Protein AF-A0A9X6AAD3-F1 (afdb_monomer)

Structure (mmCIF, N/CA/C/O backbone):
data_AF-A0A9X6AAD3-F1
#
_entry.id   AF-A0A9X6AAD3-F1
#
loop_
_atom_site.group_PDB
_atom_site.id
_atom_site.type_symbol
_atom_site.label_atom_id
_atom_site.label_alt_id
_atom_site.label_comp_id
_atom_site.label_asym_id
_atom_site.label_entity_id
_atom_site.label_seq_id
_atom_site.pdbx_PDB_ins_code
_atom_site.Cartn_x
_atom_site.Cartn_y
_atom_site.Cartn_z
_atom_site.occupancy
_atom_site.B_iso_or_equiv
_atom_site.auth_seq_id
_atom_site.auth_comp_id
_atom_site.auth_asym_id
_atom_site.auth_atom_id
_atom_site.pdbx_PDB_model_num
ATOM 1 N N . MET A 1 1 ? -8.087 5.108 -18.992 1.00 41.22 1 MET A N 1
ATOM 2 C CA . MET A 1 1 ? -6.747 5.575 -18.579 1.00 41.22 1 MET A CA 1
ATOM 3 C C . MET A 1 1 ? -6.701 5.493 -17.062 1.00 41.22 1 MET A C 1
ATOM 5 O O . MET A 1 1 ? -7.124 6.423 -16.392 1.00 41.22 1 MET A O 1
ATOM 9 N N . THR A 1 2 ? -6.346 4.326 -16.528 1.00 40.03 2 THR A N 1
ATOM 10 C CA . THR A 1 2 ? -6.252 4.103 -15.079 1.00 40.03 2 THR A CA 1
ATOM 11 C C . THR A 1 2 ? -4.918 4.676 -14.623 1.00 40.03 2 THR A C 1
ATOM 13 O O . THR A 1 2 ? -3.890 4.385 -15.228 1.00 40.03 2 THR A O 1
ATOM 16 N N . SER A 1 3 ? -4.936 5.582 -13.649 1.00 47.38 3 SER A N 1
ATOM 17 C CA . SER A 1 3 ? -3.729 6.252 -13.168 1.00 47.38 3 SER A CA 1
ATOM 18 C C . SER A 1 3 ? -2.703 5.211 -12.695 1.00 47.38 3 SER A C 1
ATOM 20 O O . SER A 1 3 ? -3.092 4.320 -11.938 1.00 47.38 3 SER A O 1
ATOM 22 N N . PRO A 1 4 ? -1.411 5.325 -13.066 1.00 56.25 4 PRO A N 1
ATOM 23 C CA . PRO A 1 4 ? -0.371 4.330 -12.757 1.00 56.25 4 PRO A CA 1
ATOM 24 C C . PRO A 1 4 ? -0.240 4.030 -11.255 1.00 56.25 4 PRO A C 1
ATOM 26 O O . PRO A 1 4 ? 0.210 2.962 -10.853 1.00 56.25 4 PRO A O 1
ATOM 29 N N . SER A 1 5 ? -0.683 4.958 -10.411 1.00 57.66 5 SER A N 1
ATOM 30 C CA . SER A 1 5 ? -0.728 4.832 -8.958 1.00 57.66 5 SER A CA 1
ATOM 31 C C . SER A 1 5 ? -1.719 3.769 -8.466 1.00 57.66 5 SER A C 1
ATOM 33 O O . SER A 1 5 ? -1.484 3.158 -7.429 1.00 57.66 5 SER A O 1
ATOM 35 N N . ARG A 1 6 ? -2.833 3.547 -9.179 1.00 60.38 6 ARG A N 1
ATOM 36 C CA . ARG A 1 6 ? -3.895 2.620 -8.754 1.00 60.38 6 ARG A CA 1
ATOM 37 C C . ARG A 1 6 ? -3.535 1.166 -9.056 1.00 60.38 6 ARG A C 1
ATOM 39 O O . ARG A 1 6 ? -3.820 0.305 -8.230 1.00 60.38 6 ARG A O 1
ATOM 46 N N . ASP A 1 7 ? -2.856 0.927 -10.176 1.00 69.94 7 ASP A N 1
ATOM 47 C CA . ASP A 1 7 ? -2.277 -0.376 -10.521 1.00 69.94 7 ASP A CA 1
ATOM 48 C C . ASP A 1 7 ? -1.239 -0.815 -9.478 1.00 69.94 7 ASP A C 1
ATOM 50 O O . ASP A 1 7 ? -1.322 -1.917 -8.942 1.00 69.94 7 ASP A O 1
ATOM 54 N N . ARG A 1 8 ? -0.350 0.093 -9.057 1.00 76.12 8 ARG A N 1
ATOM 55 C CA . ARG A 1 8 ? 0.681 -0.227 -8.056 1.00 76.12 8 ARG A CA 1
ATOM 56 C C . ARG A 1 8 ? 0.121 -0.575 -6.676 1.00 76.12 8 ARG A C 1
ATOM 58 O O . ARG A 1 8 ? 0.684 -1.422 -5.994 1.00 76.12 8 ARG A O 1
ATOM 65 N N . VAL A 1 9 ? -0.991 0.029 -6.254 1.00 77.94 9 VAL A N 1
ATOM 66 C CA . VAL A 1 9 ? -1.654 -0.340 -4.986 1.00 77.94 9 VAL A CA 1
ATOM 67 C C . VAL A 1 9 ? -2.225 -1.761 -5.050 1.00 77.94 9 VAL A C 1
ATOM 69 O O . VAL A 1 9 ? -2.185 -2.485 -4.053 1.00 77.94 9 VAL A O 1
ATOM 72 N N . ALA A 1 10 ? -2.732 -2.184 -6.211 1.00 81.06 10 ALA A N 1
ATOM 73 C CA . ALA A 1 10 ? -3.182 -3.559 -6.408 1.00 81.06 10 ALA A CA 1
ATOM 74 C C . ALA A 1 10 ? -2.001 -4.547 -6.371 1.00 81.06 10 ALA A C 1
ATOM 76 O O . ALA A 1 10 ? -2.111 -5.584 -5.716 1.00 81.06 10 ALA A O 1
ATOM 77 N N . ASP A 1 11 ? -0.858 -4.188 -6.967 1.00 83.75 11 ASP A N 1
ATOM 78 C CA . ASP A 1 11 ? 0.378 -4.982 -6.889 1.00 83.75 11 ASP A CA 1
ATOM 79 C C . ASP A 1 11 ? 0.868 -5.140 -5.442 1.00 83.75 11 ASP A C 1
ATOM 81 O O . ASP A 1 11 ? 1.188 -6.251 -5.020 1.00 83.75 11 ASP A O 1
ATOM 85 N N . VAL A 1 12 ? 0.868 -4.054 -4.652 1.00 83.38 12 VAL A N 1
ATOM 86 C CA . VAL A 1 12 ? 1.218 -4.089 -3.218 1.00 83.38 12 VAL A CA 1
ATOM 87 C C . VAL A 1 12 ? 0.339 -5.100 -2.488 1.00 83.38 12 VAL A C 1
ATOM 89 O O . VAL A 1 12 ? 0.852 -5.972 -1.788 1.00 83.38 12 VAL A O 1
ATOM 92 N N . ARG A 1 13 ? -0.984 -5.024 -2.687 1.00 83.81 13 ARG A N 1
ATOM 93 C CA . ARG A 1 13 ? -1.927 -5.955 -2.055 1.00 83.81 13 ARG A CA 1
ATOM 94 C C . ARG A 1 13 ? -1.660 -7.397 -2.458 1.00 83.81 13 ARG A C 1
ATOM 96 O O . ARG A 1 13 ? -1.633 -8.270 -1.596 1.00 83.81 13 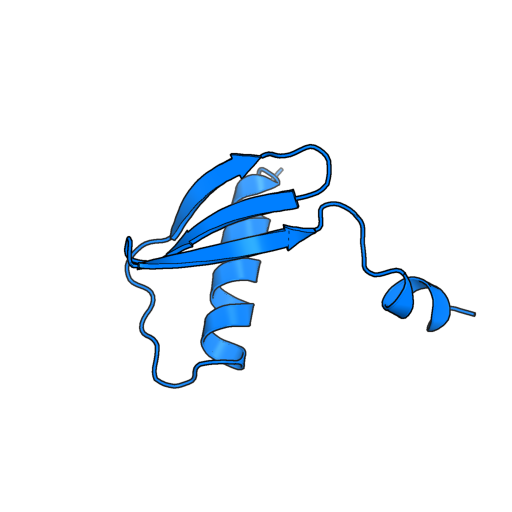ARG A O 1
ATOM 103 N N . SER A 1 14 ? -1.425 -7.640 -3.744 1.00 85.44 14 SER A N 1
ATOM 104 C CA . SER A 1 14 ? -1.156 -8.985 -4.247 1.00 85.44 14 SER A CA 1
ATOM 105 C C . SER A 1 14 ? 0.129 -9.569 -3.658 1.00 85.44 14 SER A C 1
ATOM 107 O O . SER A 1 14 ? 0.130 -10.726 -3.243 1.00 85.44 14 SER A O 1
ATOM 109 N N . VAL A 1 15 ? 1.216 -8.791 -3.590 1.00 85.38 15 VAL A N 1
ATOM 110 C CA . VAL A 1 15 ? 2.499 -9.248 -3.031 1.00 85.38 15 VAL A CA 1
ATOM 111 C C . VAL A 1 15 ? 2.366 -9.590 -1.552 1.00 85.38 15 VAL A C 1
ATOM 113 O O . VAL A 1 15 ? 2.830 -10.656 -1.146 1.00 85.38 15 VAL A O 1
ATOM 116 N N . VAL A 1 16 ? 1.703 -8.729 -0.777 1.00 84.56 16 VAL A N 1
ATOM 117 C CA . VAL A 1 16 ? 1.507 -8.935 0.663 1.00 84.56 16 VAL A CA 1
ATOM 118 C C . VAL A 1 16 ? 0.642 -10.169 0.922 1.00 84.56 16 VAL A C 1
ATOM 120 O O . VAL A 1 16 ? 1.073 -11.032 1.672 1.00 84.56 16 VAL A O 1
ATOM 123 N N . VAL A 1 17 ? -0.494 -10.338 0.234 1.00 85.38 17 VAL A N 1
ATOM 124 C CA . VAL A 1 17 ? -1.344 -11.540 0.390 1.00 85.38 17 VAL A CA 1
ATOM 125 C C . VAL A 1 17 ? -0.625 -12.820 -0.058 1.00 85.38 17 VAL A C 1
ATOM 127 O O . VAL A 1 17 ? -0.820 -13.878 0.532 1.00 85.38 17 VAL A O 1
ATOM 130 N N . THR A 1 18 ? 0.227 -12.738 -1.085 1.00 85.81 18 THR A N 1
ATOM 131 C CA . THR A 1 18 ? 0.975 -13.904 -1.592 1.00 85.81 18 THR A CA 1
ATOM 132 C C . THR A 1 18 ? 2.052 -14.367 -0.612 1.00 85.81 18 THR A C 1
ATOM 134 O O . THR A 1 18 ? 2.263 -15.567 -0.459 1.00 85.81 18 THR A O 1
ATOM 137 N N . HIS A 1 19 ? 2.754 -13.431 0.032 1.00 83.38 19 HIS A N 1
ATOM 138 C CA . HIS A 1 19 ? 3.889 -13.750 0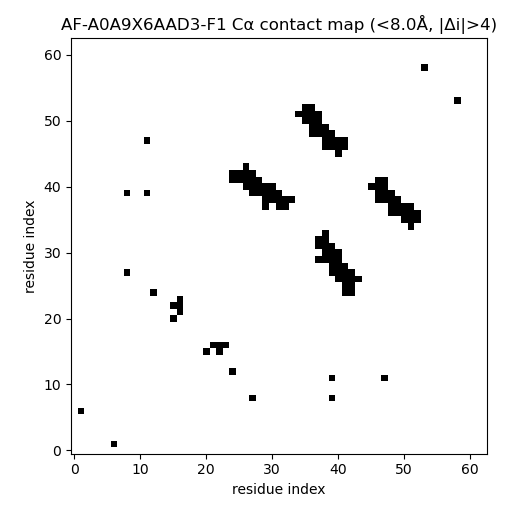.906 1.00 83.38 19 HIS A CA 1
ATOM 139 C C . HIS A 1 19 ? 3.511 -13.803 2.392 1.00 83.38 19 HIS A C 1
ATOM 141 O O . HIS A 1 19 ? 4.245 -14.394 3.181 1.00 83.38 19 HIS A O 1
ATOM 147 N N . MET A 1 20 ? 2.377 -13.217 2.781 1.00 82.75 20 MET A N 1
ATOM 148 C CA . MET A 1 20 ? 1.859 -13.198 4.147 1.00 82.75 20 MET A CA 1
ATOM 149 C C . MET A 1 20 ? 0.367 -13.547 4.144 1.00 82.75 20 MET A C 1
ATOM 151 O O . MET A 1 20 ? -0.501 -12.677 4.149 1.00 82.75 20 MET A O 1
ATOM 155 N N . LEU A 1 21 ? 0.086 -14.851 4.152 1.00 76.62 21 LEU A N 1
ATOM 156 C CA . LEU A 1 21 ? -1.265 -15.422 4.064 1.00 76.62 21 LEU A CA 1
ATOM 157 C C . LEU A 1 21 ? -2.210 -14.987 5.201 1.00 76.62 21 LEU A C 1
ATOM 159 O O . LEU A 1 21 ? -3.417 -14.935 4.985 1.00 76.62 21 LEU A O 1
ATOM 163 N N . ASP A 1 22 ? -1.673 -14.630 6.372 1.00 84.25 22 ASP A N 1
ATOM 164 C CA . ASP A 1 22 ? -2.442 -14.179 7.544 1.00 84.25 22 ASP A CA 1
ATOM 165 C C . ASP A 1 22 ? -2.448 -12.648 7.730 1.00 84.25 22 ASP A C 1
ATOM 167 O O . ASP A 1 22 ? -2.974 -12.139 8.721 1.00 84.25 22 ASP A O 1
ATOM 171 N N . TYR A 1 23 ? -1.856 -11.885 6.803 1.00 82.38 23 TYR A N 1
ATOM 172 C CA . TYR A 1 23 ? -1.785 -10.430 6.925 1.00 82.38 23 TYR A CA 1
ATOM 173 C C . TYR A 1 23 ? -2.974 -9.758 6.236 1.00 82.38 23 TYR A C 1
ATOM 175 O O . TYR A 1 23 ? -3.051 -9.672 5.008 1.00 82.38 23 TYR A O 1
ATOM 183 N N . GLN A 1 24 ? -3.912 -9.254 7.038 1.00 83.44 24 GLN A N 1
ATOM 184 C CA . GLN A 1 24 ? -5.072 -8.529 6.531 1.00 83.44 24 GLN A CA 1
ATOM 185 C C . GLN A 1 24 ? -4.692 -7.091 6.171 1.00 83.44 24 GLN A C 1
ATOM 187 O O . GLN A 1 24 ? -4.114 -6.370 6.978 1.00 83.44 24 GLN A O 1
ATOM 192 N N . ILE A 1 25 ? -5.022 -6.662 4.954 1.00 85.00 25 ILE A N 1
ATOM 193 C CA . ILE A 1 25 ? -4.709 -5.320 4.457 1.00 85.00 25 ILE A CA 1
ATOM 194 C C . ILE A 1 25 ? -5.945 -4.426 4.580 1.00 85.00 25 ILE A C 1
ATOM 196 O O . ILE A 1 25 ? -6.865 -4.525 3.767 1.00 85.00 25 ILE A O 1
ATOM 200 N N . ASP A 1 26 ? -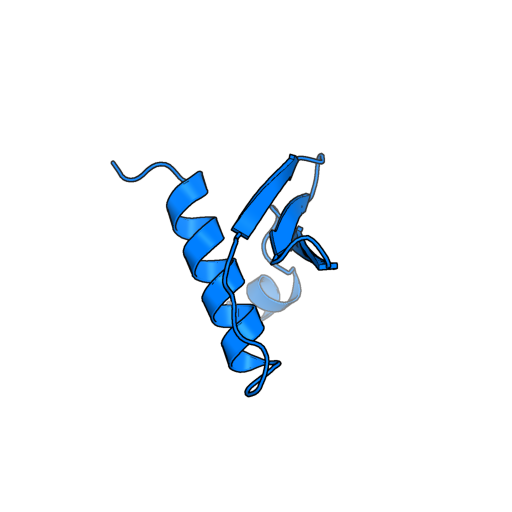5.932 -3.519 5.548 1.00 86.38 26 ASP A N 1
ATOM 201 C CA . ASP A 1 26 ? -6.987 -2.537 5.803 1.00 86.38 26 ASP A CA 1
ATOM 202 C C . ASP A 1 26 ? -6.732 -1.222 5.050 1.00 86.38 26 ASP A C 1
ATOM 204 O O . ASP A 1 26 ? -7.624 -0.688 4.386 1.00 86.38 26 ASP A O 1
ATOM 208 N N . SER A 1 27 ? -5.493 -0.724 5.067 1.00 84.81 27 SER A N 1
ATOM 209 C CA . SER A 1 27 ? -5.116 0.530 4.404 1.00 84.81 27 SER A CA 1
ATOM 210 C C . SER A 1 27 ? -3.831 0.375 3.603 1.00 84.81 27 SER A C 1
ATOM 212 O O . SER A 1 27 ? -2.898 -0.286 4.046 1.00 84.81 27 SER A O 1
ATOM 214 N N . VAL A 1 28 ? -3.780 0.995 2.421 1.00 87.31 28 VAL A N 1
ATOM 215 C CA . VAL A 1 28 ? -2.557 1.129 1.619 1.00 87.31 28 VAL A CA 1
ATOM 216 C C . VAL A 1 28 ? -2.454 2.572 1.156 1.00 87.31 28 VAL A C 1
ATOM 218 O O . VAL A 1 28 ? -3.319 3.047 0.415 1.00 87.31 28 VAL A O 1
ATOM 221 N N . VAL A 1 29 ? -1.394 3.256 1.567 1.00 86.38 29 VAL A N 1
ATOM 222 C CA . VAL A 1 29 ? -1.160 4.673 1.277 1.00 86.38 29 VAL A CA 1
ATOM 223 C C . VAL A 1 29 ? 0.220 4.858 0.647 1.00 86.38 29 VAL A C 1
ATOM 225 O O . VAL A 1 29 ? 1.201 4.316 1.150 1.00 86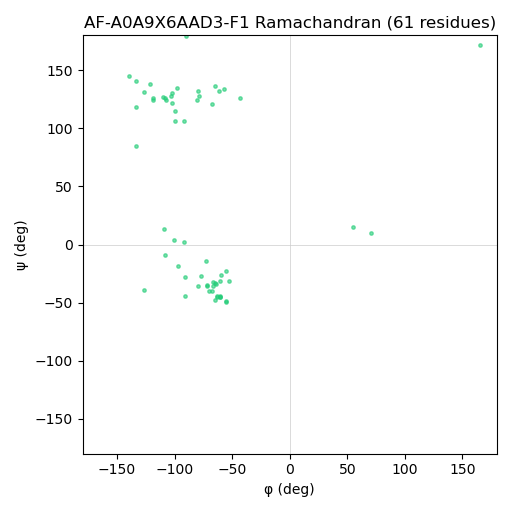.38 29 VAL A O 1
ATOM 228 N N . PRO A 1 30 ? 0.339 5.595 -0.471 1.00 86.62 30 PRO A N 1
ATOM 229 C CA . PRO A 1 30 ? 1.644 5.951 -1.013 1.00 86.62 30 PRO A CA 1
ATOM 230 C C . PRO A 1 30 ? 2.336 6.910 -0.043 1.00 86.62 30 PRO A C 1
ATOM 232 O O . PRO A 1 30 ? 1.816 7.985 0.248 1.00 86.62 30 PRO A O 1
ATOM 235 N N . LEU A 1 31 ? 3.506 6.515 0.452 1.00 86.75 31 LEU A N 1
ATOM 236 C CA . LEU A 1 31 ? 4.271 7.296 1.423 1.00 86.75 31 LEU A CA 1
ATOM 237 C C . LEU A 1 31 ? 5.259 8.243 0.730 1.00 86.75 31 LEU A C 1
ATOM 239 O O . LEU A 1 31 ? 5.584 9.307 1.247 1.00 86.75 31 LEU A O 1
ATOM 243 N N . GLY A 1 32 ? 5.715 7.877 -0.469 1.00 83.25 32 GLY A N 1
ATOM 244 C CA . GLY A 1 32 ? 6.564 8.734 -1.283 1.00 83.25 32 GLY A CA 1
ATOM 245 C C . GLY A 1 32 ? 7.239 7.994 -2.426 1.00 83.25 32 GLY A C 1
ATOM 246 O O . GLY A 1 32 ? 7.201 6.766 -2.524 1.00 83.25 32 GLY A O 1
ATOM 247 N N . GLU A 1 33 ? 7.885 8.760 -3.295 1.00 84.44 33 GLU A N 1
ATOM 248 C CA . GLU A 1 33 ? 8.684 8.231 -4.388 1.00 84.44 33 GLU A CA 1
ATOM 249 C C . GLU A 1 33 ? 10.142 8.677 -4.254 1.00 84.44 33 GLU A C 1
ATOM 251 O O . GLU A 1 33 ? 10.444 9.858 -4.113 1.00 84.44 33 GLU A O 1
ATOM 256 N N . GLY A 1 34 ? 11.055 7.712 -4.273 1.00 80.94 34 GLY A N 1
ATOM 257 C CA . GLY A 1 34 ? 12.474 7.943 -4.508 1.00 80.94 34 GLY A CA 1
ATOM 258 C C . GLY A 1 34 ? 12.804 7.855 -5.999 1.00 80.94 34 GLY A C 1
ATOM 259 O O . GLY A 1 34 ? 11.934 7.564 -6.827 1.00 80.94 34 GLY A O 1
ATOM 260 N N . LEU A 1 35 ? 14.078 8.064 -6.340 1.00 76.44 35 LEU A N 1
ATOM 261 C CA . LEU A 1 35 ? 14.581 7.913 -7.712 1.00 76.44 35 LEU A CA 1
ATOM 262 C C . LEU A 1 35 ? 14.268 6.524 -8.278 1.00 76.44 35 LEU A C 1
ATOM 264 O O . LEU A 1 35 ? 13.656 6.419 -9.337 1.00 76.44 35 LEU A O 1
ATOM 268 N N . ASP A 1 36 ? 14.577 5.484 -7.508 1.00 76.31 36 ASP A N 1
ATOM 269 C CA . ASP A 1 36 ? 14.513 4.102 -7.996 1.00 76.31 36 ASP A CA 1
ATOM 270 C C . ASP A 1 36 ? 13.349 3.310 -7.403 1.00 76.31 36 ASP A C 1
ATOM 272 O O . ASP A 1 36 ? 13.090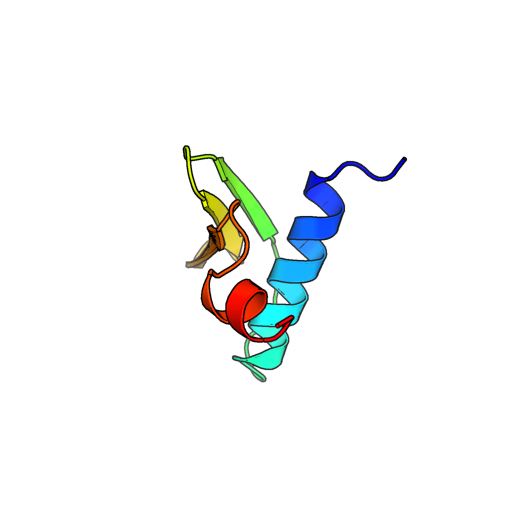 2.186 -7.815 1.00 76.31 36 ASP A O 1
ATOM 276 N N . ASN A 1 37 ? 12.649 3.859 -6.408 1.00 81.69 37 ASN A N 1
ATOM 277 C CA . ASN A 1 37 ? 11.662 3.116 -5.628 1.00 81.69 37 ASN A CA 1
ATOM 278 C C . ASN A 1 37 ? 10.410 3.941 -5.330 1.00 81.69 37 ASN A C 1
ATOM 280 O O . ASN A 1 37 ? 10.487 5.133 -5.058 1.00 81.69 37 ASN A O 1
ATOM 284 N N . LEU A 1 38 ? 9.260 3.280 -5.304 1.00 86.00 38 LEU A N 1
ATOM 285 C CA . LEU A 1 38 ? 7.998 3.781 -4.769 1.00 86.00 38 LEU A CA 1
ATOM 286 C C . LEU A 1 38 ? 7.773 3.143 -3.399 1.00 86.00 38 LEU A C 1
ATOM 288 O O . LEU A 1 38 ? 7.854 1.922 -3.275 1.00 86.00 38 LEU A O 1
ATOM 292 N N . ALA A 1 39 ? 7.511 3.952 -2.379 1.00 88.38 39 ALA A N 1
ATOM 293 C CA . ALA A 1 39 ? 7.220 3.486 -1.033 1.00 88.38 39 ALA A CA 1
ATOM 294 C C . ALA A 1 39 ? 5.716 3.562 -0.761 1.00 88.38 39 ALA A C 1
ATOM 296 O O . ALA A 1 39 ? 5.080 4.600 -0.962 1.00 88.38 39 ALA A O 1
ATOM 297 N N . TYR A 1 40 ? 5.171 2.459 -0.264 1.00 88.81 40 TYR A N 1
ATOM 298 C CA . TYR A 1 40 ? 3.798 2.334 0.192 1.00 88.81 40 TYR A CA 1
ATOM 299 C C . TYR A 1 40 ? 3.803 1.917 1.651 1.00 88.81 40 TYR A C 1
ATOM 301 O O . TYR A 1 40 ? 4.569 1.049 2.056 1.00 88.81 40 TYR A O 1
ATOM 309 N N . GLU A 1 41 ? 2.931 2.527 2.426 1.00 90.19 41 GLU A N 1
ATOM 310 C CA . GLU A 1 41 ? 2.619 2.109 3.777 1.00 90.19 41 GLU A CA 1
ATOM 311 C C . GLU A 1 41 ? 1.350 1.265 3.751 1.00 90.19 41 GLU A C 1
ATOM 313 O O . GLU A 1 41 ? 0.370 1.604 3.085 1.00 90.19 41 GLU A O 1
ATOM 318 N N . VAL A 1 42 ? 1.383 0.152 4.471 1.00 89.25 42 VAL A N 1
ATOM 319 C CA . VAL A 1 42 ? 0.279 -0.778 4.643 1.00 89.25 42 VAL A CA 1
ATOM 320 C C . VAL A 1 42 ? -0.060 -0.820 6.128 1.00 89.25 42 VAL A C 1
ATOM 322 O O . VAL A 1 42 ? 0.812 -1.050 6.967 1.00 89.25 42 VAL A O 1
ATOM 325 N N . ASN A 1 43 ? -1.324 -0.553 6.451 1.00 88.56 43 ASN A N 1
ATOM 326 C CA . ASN A 1 43 ? -1.875 -0.530 7.812 1.00 88.56 43 ASN A CA 1
ATOM 327 C C . ASN A 1 43 ? -1.161 0.396 8.815 1.00 88.56 43 ASN A C 1
ATOM 329 O O . ASN A 1 43 ? -1.370 0.251 10.015 1.00 88.56 43 ASN A O 1
ATOM 333 N N . GLY A 1 44 ? -0.320 1.331 8.362 1.00 87.12 44 GLY A N 1
ATOM 334 C CA . GLY A 1 44 ? 0.503 2.141 9.269 1.00 87.12 44 GLY A CA 1
ATOM 335 C C . GLY A 1 44 ? 1.633 1.366 9.956 1.00 87.12 44 GLY A C 1
ATOM 336 O O . GLY A 1 44 ? 2.247 1.886 10.882 1.00 87.12 44 GLY A O 1
ATOM 337 N N . GLU A 1 45 ? 1.898 0.127 9.533 1.00 87.69 45 GLU A N 1
ATOM 338 C CA . GLU A 1 45 ? 2.831 -0.786 10.205 1.00 87.69 45 GLU A CA 1
ATOM 339 C C . GLU A 1 45 ? 3.891 -1.341 9.246 1.00 87.69 45 GLU A C 1
ATOM 341 O O . GLU A 1 45 ? 5.065 -1.451 9.601 1.00 87.69 45 GLU A O 1
ATOM 346 N N . LEU A 1 46 ? 3.502 -1.659 8.009 1.00 86.81 46 LEU A N 1
ATOM 347 C CA . LEU A 1 46 ? 4.370 -2.295 7.024 1.00 86.81 46 LEU A CA 1
ATOM 348 C C . LEU A 1 46 ? 4.723 -1.317 5.901 1.00 86.81 46 LEU A C 1
ATOM 350 O O . LEU A 1 46 ? 3.844 -0.774 5.239 1.00 86.81 46 LEU A O 1
ATOM 354 N N . ILE A 1 47 ? 6.015 -1.143 5.624 1.00 86.81 47 ILE A N 1
ATOM 355 C CA . ILE A 1 47 ? 6.480 -0.362 4.472 1.00 86.81 47 ILE A CA 1
ATOM 356 C C . ILE A 1 47 ? 6.858 -1.307 3.331 1.00 86.81 47 ILE A C 1
ATOM 358 O O . ILE A 1 47 ? 7.829 -2.057 3.421 1.00 86.81 47 ILE A O 1
ATOM 362 N N . VAL A 1 48 ? 6.117 -1.232 2.228 1.00 84.88 48 VAL A N 1
ATOM 363 C CA . VAL A 1 48 ? 6.374 -1.985 0.999 1.00 84.88 48 VAL A CA 1
ATOM 364 C C . VAL A 1 48 ? 7.019 -1.066 -0.029 1.00 84.88 48 VAL A C 1
ATOM 366 O O . VAL A 1 48 ? 6.455 -0.045 -0.424 1.00 84.88 48 VAL A O 1
ATOM 369 N N . ARG A 1 49 ? 8.215 -1.435 -0.485 1.00 85.94 49 ARG A N 1
ATOM 370 C CA . ARG A 1 49 ? 8.957 -0.686 -1.502 1.00 85.94 49 ARG A CA 1
ATOM 371 C C . ARG A 1 49 ? 8.951 -1.446 -2.817 1.00 85.94 49 ARG A C 1
ATOM 373 O O . ARG A 1 49 ? 9.366 -2.597 -2.866 1.00 85.94 49 ARG A O 1
ATOM 380 N N . PHE A 1 50 ? 8.513 -0.774 -3.872 1.00 79.81 50 PHE A N 1
ATOM 381 C CA . PHE A 1 50 ? 8.560 -1.284 -5.235 1.00 79.81 50 PHE A CA 1
ATOM 382 C C . PHE A 1 50 ? 9.635 -0.565 -6.027 1.00 79.81 50 PHE A C 1
ATOM 384 O O . PHE A 1 50 ? 9.574 0.656 -6.178 1.00 79.81 50 PHE A O 1
ATOM 391 N N . SER A 1 51 ? 10.562 -1.322 -6.602 1.00 79.81 51 SER A N 1
ATOM 392 C CA . SER A 1 51 ? 11.493 -0.785 -7.587 1.00 79.81 51 SER A CA 1
ATOM 393 C C . SER A 1 51 ? 10.723 -0.264 -8.807 1.00 79.81 51 SER A C 1
ATOM 395 O O . SER A 1 51 ? 9.810 -0.913 -9.335 1.00 79.81 51 SER A O 1
ATOM 397 N N . LYS A 1 52 ? 11.066 0.951 -9.236 1.00 74.06 52 LYS A N 1
ATOM 398 C CA . LYS A 1 52 ? 10.587 1.566 -10.480 1.00 74.06 52 LYS A CA 1
ATOM 399 C C . LYS A 1 52 ? 1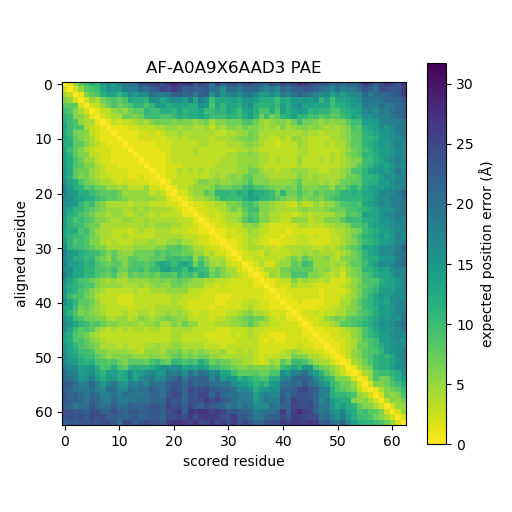1.233 0.891 -11.685 1.00 74.06 52 LYS A C 1
ATOM 401 O O . LYS A 1 52 ? 10.576 0.712 -12.708 1.00 74.06 52 LYS A O 1
ATOM 406 N N . GLU A 1 53 ? 12.487 0.479 -11.536 1.00 71.56 53 GLU A N 1
ATOM 407 C CA . GLU A 1 53 ? 13.169 -0.354 -12.512 1.00 71.56 53 GLU A CA 1
ATOM 408 C C . GLU A 1 53 ? 12.748 -1.822 -12.345 1.00 71.56 53 GLU A C 1
ATOM 410 O O . GLU A 1 53 ? 12.718 -2.331 -11.221 1.00 71.56 53 GLU A O 1
ATOM 415 N N . PRO A 1 54 ? 12.398 -2.520 -13.438 1.00 61.88 54 PRO A N 1
ATOM 416 C CA . PRO A 1 54 ? 12.161 -3.953 -13.381 1.00 61.88 54 PRO A CA 1
ATOM 417 C C . PRO A 1 54 ? 13.463 -4.672 -13.016 1.00 61.88 54 PRO A C 1
ATOM 419 O O . PRO A 1 54 ? 14.512 -4.370 -13.587 1.00 61.88 54 PRO A O 1
ATOM 422 N N . ASP A 1 55 ? 13.380 -5.646 -12.106 1.00 58.34 55 ASP A N 1
ATOM 423 C CA . ASP A 1 55 ? 14.505 -6.495 -11.716 1.00 58.34 55 ASP A CA 1
ATOM 424 C C . ASP A 1 55 ? 15.323 -6.950 -12.932 1.00 58.34 55 ASP A C 1
ATOM 426 O O . ASP A 1 55 ? 14.796 -7.557 -13.873 1.00 58.34 55 ASP A O 1
ATOM 430 N N . LEU A 1 56 ? 16.636 -6.706 -12.890 1.00 52.34 56 LEU A N 1
ATOM 431 C CA . LEU A 1 56 ? 17.589 -7.186 -13.897 1.00 52.34 56 LEU A CA 1
ATOM 432 C C . LEU A 1 56 ? 17.476 -8.708 -14.108 1.00 52.34 56 LEU A C 1
ATOM 434 O O . LEU A 1 56 ? 17.620 -9.182 -15.235 1.00 52.34 56 LEU A O 1
ATOM 438 N N . ALA A 1 57 ? 17.107 -9.462 -13.065 1.00 54.62 57 ALA A N 1
ATOM 439 C CA . ALA A 1 57 ? 16.827 -10.898 -13.142 1.00 54.62 57 ALA A CA 1
ATOM 440 C C . ALA A 1 57 ? 15.659 -11.245 -14.093 1.00 54.62 57 ALA A C 1
ATOM 442 O O . ALA A 1 57 ? 15.688 -12.272 -14.775 1.00 54.62 57 ALA A O 1
ATOM 443 N N . ARG A 1 58 ? 14.660 -10.361 -14.221 1.00 51.97 58 ARG A N 1
ATOM 444 C CA . ARG A 1 58 ? 13.543 -10.526 -15.165 1.00 51.97 58 ARG A CA 1
ATOM 445 C C . ARG A 1 58 ? 13.949 -10.196 -16.605 1.00 51.97 58 ARG A C 1
ATOM 447 O O . ARG A 1 58 ? 13.386 -10.775 -17.528 1.00 51.97 58 ARG A O 1
ATOM 454 N N . ARG A 1 59 ? 14.954 -9.329 -16.816 1.00 50.34 59 ARG A N 1
ATOM 455 C CA . ARG A 1 59 ? 15.537 -9.072 -18.152 1.00 50.34 59 ARG A CA 1
ATOM 456 C C . ARG A 1 59 ? 16.382 -10.245 -18.650 1.00 50.34 59 ARG A C 1
ATOM 458 O O . ARG A 1 59 ? 16.343 -10.542 -19.836 1.00 50.34 59 ARG A O 1
ATOM 465 N N . ALA A 1 60 ? 17.100 -10.928 -17.758 1.00 49.78 60 ALA A N 1
ATOM 466 C CA . ALA A 1 60 ? 17.932 -12.083 -18.109 1.00 49.78 60 ALA A CA 1
ATOM 467 C C . ALA A 1 60 ? 17.129 -13.355 -18.447 1.00 49.78 6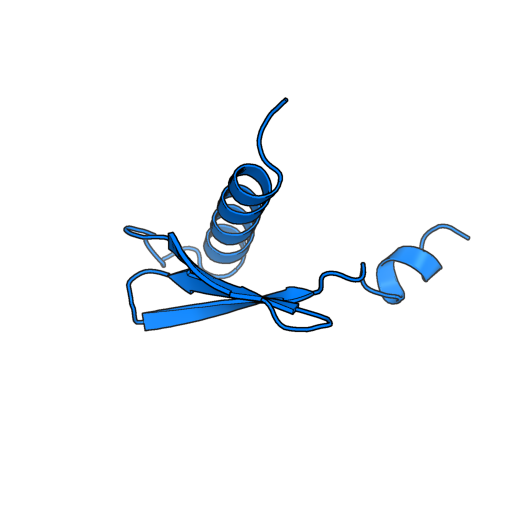0 ALA A C 1
ATOM 469 O O . ALA A 1 60 ? 17.684 -14.285 -19.010 1.00 49.78 60 ALA A O 1
ATOM 470 N N . SER A 1 61 ? 15.831 -13.397 -18.128 1.00 48.16 61 SER A N 1
ATOM 471 C CA . SER A 1 61 ? 14.940 -14.522 -18.466 1.00 48.16 61 SER A CA 1
ATOM 472 C C . SER A 1 61 ? 14.218 -14.346 -19.814 1.00 48.16 61 SER A C 1
ATOM 474 O O . SER A 1 61 ? 13.372 -15.161 -20.169 1.00 48.16 61 SER A O 1
ATOM 476 N N . LEU A 1 62 ? 14.502 -13.255 -20.537 1.00 51.88 62 LEU A N 1
ATOM 477 C CA . LEU A 1 62 ? 13.940 -12.928 -21.855 1.00 51.88 62 LEU A CA 1
ATOM 478 C C . LEU A 1 62 ? 14.973 -13.064 -22.992 1.00 51.88 62 LEU A C 1
ATOM 480 O O . LEU A 1 62 ? 14.718 -12.568 -24.090 1.00 51.88 62 LEU A O 1
ATOM 484 N N . VAL A 1 63 ? 16.127 -13.697 -22.735 1.00 47.94 63 VAL A N 1
ATOM 485 C CA . VAL A 1 63 ? 17.166 -13.993 -23.741 1.00 47.94 63 VAL A CA 1
ATOM 486 C C . VAL A 1 63 ? 17.227 -15.480 -24.055 1.00 47.94 63 VAL A C 1
ATOM 488 O O . VAL A 1 63 ? 17.079 -16.283 -23.107 1.00 47.94 63 VAL A O 1
#

Foldseek 3Di:
DPPPVVVVQVVVVVVCCVVPVPDDFDDWAFPDDDPFWTWIDTPVPDIDIDGPDDPPVVVVVVD

Radius of gyration: 12.97 Å; Cα contacts (8 Å, |Δi|>4): 65; chains: 1; bounding box: 25×24×34 Å

pLDDT: mean 75.36, std 14.58, range [40.03, 90.19]

Mean predicted aligned error: 8.9 Å

Nearest PDB structures (foldseek):
  3tdv-assembly2_B  TM=9.081E-01  e=3.158E-03  Enterococcus gallinarum
  3tdw-assembly1_A  TM=9.115E-01  e=3.365E-03  Enterococcus gallinarum
  4ork-assembly4_D  TM=6.870E-01  e=4.336E-03  Staphylococcus aureus
  6ch4-assembly3_C  TM=7.135E-01  e=1.122E-0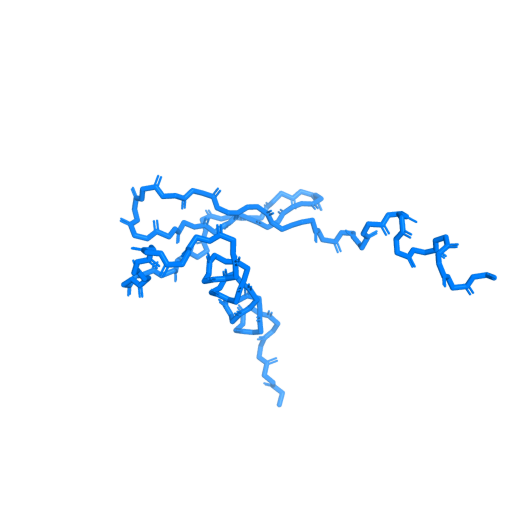2  Staphylococcus aureus
  6cgd-assembly3_C  TM=6.840E-01  e=1.196E-02  Staphylococcus aureus

Sequence (63 aa):
MTSPSRDRVADVRSVVVTHMLDYQIDSVVPLGEGLDNLAYEVNGELIVRFSKEPDLARRASLV

Solvent-accessible surface area (backbone atoms only — not comparable to full-atom values): 3983 Å² total; per-residue (Å²): 137,80,60,76,69,60,57,50,52,52,52,53,51,51,52,45,46,72,78,33,82,86,58,82,83,85,42,78,43,82,73,49,73,57,96,56,32,39,34,30,33,34,68,89,77,44,77,4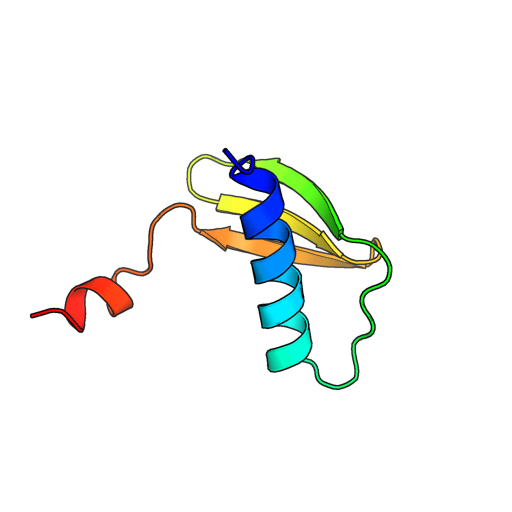9,73,42,64,70,59,78,59,67,71,64,61,65,72,74,112

Secondary structure (DSSP, 8-state):
---HHHHHHHHHHHHHHHH-TT-----EEEEEE-SSEEEEEETTTEEEEEESS--HHHHGGG-